Protein AF-G7YW48-F1 (afdb_monomer)

Radius of gyration: 14.87 Å; Cα contacts (8 Å, |Δi|>4): 58; chains: 1; bounding box: 33×34×45 Å

Mean predicted aligned error: 9.33 Å

Structure (mmCIF, N/CA/C/O backbone):
data_AF-G7YW48-F1
#
_entry.id   AF-G7YW48-F1
#
loop_
_atom_site.group_PDB
_atom_site.id
_atom_site.type_symbol
_atom_site.label_atom_id
_atom_site.label_alt_id
_atom_site.label_comp_id
_atom_site.label_asym_id
_atom_site.label_entity_id
_atom_site.label_seq_id
_atom_site.pdbx_PDB_ins_code
_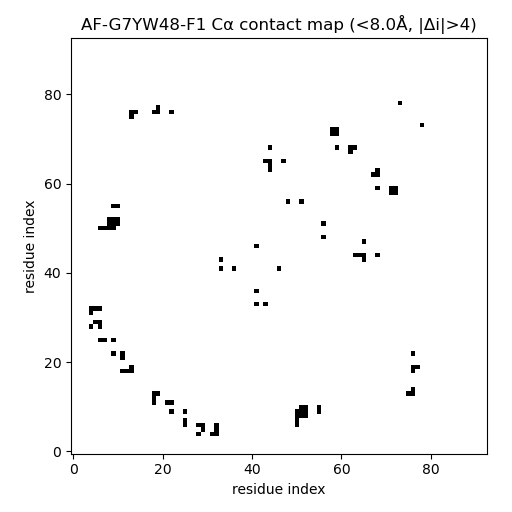atom_site.Cartn_x
_atom_site.Cartn_y
_atom_site.Cartn_z
_atom_site.occupancy
_atom_site.B_iso_or_equiv
_atom_site.auth_seq_id
_atom_site.auth_comp_id
_atom_site.auth_asym_id
_atom_site.auth_atom_id
_atom_site.pdbx_PDB_model_num
ATOM 1 N N . MET A 1 1 ? -17.496 13.033 8.768 1.00 54.00 1 MET A N 1
ATOM 2 C CA . MET A 1 1 ? -16.185 12.666 8.197 1.00 54.00 1 MET A CA 1
ATOM 3 C C . MET A 1 1 ? -15.979 13.511 6.955 1.00 54.00 1 MET A C 1
ATOM 5 O O . MET A 1 1 ? -16.795 13.398 6.048 1.00 54.00 1 MET A O 1
ATOM 9 N N . ASP A 1 2 ? -14.976 14.389 6.937 1.00 50.78 2 ASP A N 1
ATOM 10 C CA . ASP A 1 2 ? -14.690 15.252 5.787 1.00 50.78 2 ASP A CA 1
ATOM 11 C C . ASP A 1 2 ? -14.379 14.420 4.528 1.00 50.78 2 ASP A C 1
ATOM 13 O O . ASP A 1 2 ? -13.405 13.659 4.528 1.00 50.78 2 ASP A O 1
ATOM 17 N N . PRO A 1 3 ? -15.154 14.567 3.434 1.00 56.81 3 PRO A N 1
ATOM 18 C CA . PRO A 1 3 ? -14.924 13.852 2.173 1.00 56.81 3 PRO A CA 1
ATOM 19 C C . PRO A 1 3 ? -13.533 14.104 1.574 1.00 56.81 3 PRO A C 1
ATOM 21 O O . PRO A 1 3 ? -13.042 13.311 0.776 1.00 56.81 3 PRO A O 1
ATOM 24 N N . GLN A 1 4 ? -12.893 15.206 1.974 1.00 59.41 4 GLN A N 1
ATOM 25 C CA . GLN A 1 4 ? -11.605 15.672 1.464 1.00 59.41 4 GLN A CA 1
ATOM 26 C C . GLN A 1 4 ? -10.419 14.791 1.885 1.00 59.41 4 GLN A C 1
ATOM 28 O O . GLN A 1 4 ? -9.367 14.852 1.255 1.00 59.41 4 GLN A O 1
ATOM 33 N N . LEU A 1 5 ? -10.576 13.965 2.927 1.00 65.62 5 LEU A N 1
ATOM 34 C CA . LEU A 1 5 ? -9.507 13.104 3.449 1.00 65.62 5 LEU A CA 1
ATOM 35 C C . LEU A 1 5 ? -9.541 11.680 2.880 1.00 65.62 5 LEU A C 1
ATOM 37 O O . LEU A 1 5 ? -8.686 10.867 3.231 1.00 65.62 5 LEU A O 1
ATOM 41 N N . ARG A 1 6 ? -10.518 11.358 2.021 1.00 71.31 6 ARG A N 1
ATOM 42 C CA . ARG A 1 6 ? -10.604 10.038 1.392 1.00 71.31 6 ARG A CA 1
ATOM 43 C C . ARG A 1 6 ? -9.454 9.879 0.379 1.00 71.31 6 A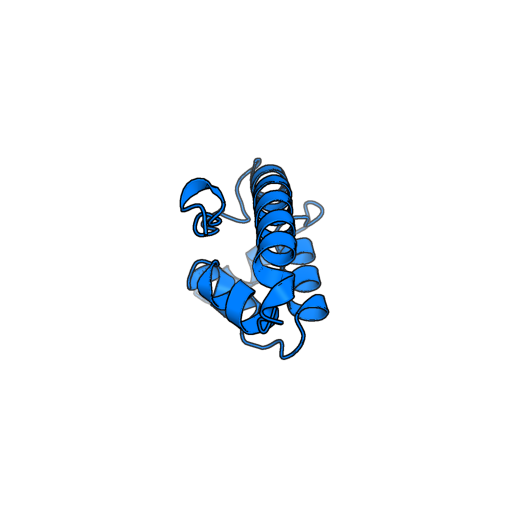RG A C 1
ATOM 45 O O . ARG A 1 6 ? -9.345 10.703 -0.533 1.00 71.31 6 ARG A O 1
ATOM 52 N N . PRO A 1 7 ? -8.609 8.839 0.503 1.00 76.00 7 PRO A N 1
ATOM 53 C CA . PRO A 1 7 ? -7.575 8.550 -0.482 1.00 76.00 7 PRO A CA 1
ATOM 54 C C . PRO A 1 7 ? -8.199 8.338 -1.861 1.00 76.00 7 PRO A C 1
ATOM 56 O O . PRO A 1 7 ? -9.287 7.774 -1.983 1.00 76.00 7 PRO A O 1
ATOM 59 N N . ARG A 1 8 ? -7.503 8.775 -2.911 1.00 79.94 8 ARG A N 1
ATOM 60 C CA . ARG A 1 8 ? -7.846 8.364 -4.279 1.00 79.94 8 ARG A CA 1
ATOM 61 C C . ARG A 1 8 ? -7.428 6.912 -4.494 1.00 79.94 8 ARG A C 1
ATOM 63 O O . ARG A 1 8 ? -6.545 6.432 -3.783 1.00 79.94 8 ARG A O 1
ATOM 70 N N . PHE A 1 9 ? -8.035 6.247 -5.474 1.00 83.25 9 PHE A N 1
ATOM 71 C CA . PHE A 1 9 ? -7.572 4.933 -5.910 1.00 83.25 9 PHE A CA 1
ATOM 72 C C . PHE A 1 9 ? -6.109 5.002 -6.332 1.00 83.25 9 PHE A C 1
ATOM 74 O O . PHE A 1 9 ? -5.682 5.966 -6.973 1.00 83.25 9 PHE A O 1
ATOM 81 N N . PHE A 1 10 ? -5.343 4.003 -5.918 1.00 83.75 10 PHE A N 1
ATOM 82 C CA . PHE A 1 10 ? -3.960 3.867 -6.327 1.00 83.75 10 PHE A CA 1
ATOM 83 C C . PHE A 1 10 ? -3.873 3.132 -7.663 1.00 83.75 10 PHE A C 1
ATOM 85 O O . PHE A 1 10 ? -4.056 1.920 -7.714 1.00 83.75 10 PHE A O 1
ATOM 92 N N . ASP A 1 11 ? -3.577 3.892 -8.715 1.00 81.25 11 ASP A N 1
ATOM 93 C CA . ASP A 1 11 ? -3.559 3.488 -10.127 1.00 81.25 11 ASP A CA 1
ATOM 94 C C . ASP A 1 11 ? -2.161 3.622 -10.764 1.00 81.25 11 ASP A C 1
ATOM 96 O O . ASP A 1 11 ? -2.014 3.773 -11.978 1.00 81.25 11 ASP A O 1
ATOM 100 N N . ALA A 1 12 ? -1.103 3.663 -9.949 1.00 78.94 12 ALA A N 1
ATOM 101 C CA . ALA A 1 12 ? 0.234 3.924 -10.462 1.00 78.94 12 ALA A CA 1
ATOM 102 C C . ALA A 1 12 ? 0.776 2.721 -11.248 1.00 78.94 12 ALA A C 1
ATOM 104 O O . ALA A 1 12 ? 0.789 1.603 -10.750 1.00 78.94 12 ALA A O 1
ATOM 105 N N . ASP A 1 13 ? 1.319 2.968 -12.441 1.00 75.31 13 ASP A N 1
ATOM 106 C CA . ASP A 1 13 ? 2.041 1.942 -13.198 1.00 75.31 13 ASP A CA 1
ATOM 107 C C . ASP A 1 13 ? 3.412 1.677 -12.542 1.00 75.31 13 ASP A C 1
ATOM 109 O O . ASP A 1 13 ? 4.206 2.620 -12.427 1.00 75.31 13 ASP A O 1
ATOM 113 N N . PRO A 1 14 ? 3.734 0.435 -12.130 1.00 72.69 14 PRO A N 1
ATOM 114 C CA . PRO A 1 14 ? 5.028 0.092 -11.536 1.00 72.69 14 PRO A CA 1
ATOM 115 C C . PRO A 1 14 ? 6.229 0.318 -12.472 1.00 72.69 14 PRO A C 1
ATOM 117 O O . PRO A 1 14 ? 7.355 0.435 -11.991 1.00 72.69 14 PRO A O 1
ATOM 120 N N . ASN A 1 15 ? 6.018 0.426 -13.786 1.00 73.31 15 ASN A N 1
ATOM 121 C CA . ASN A 1 15 ? 7.051 0.733 -14.780 1.00 73.31 15 ASN A CA 1
ATOM 122 C C . ASN A 1 15 ? 7.300 2.240 -14.950 1.00 73.31 15 ASN A C 1
ATOM 124 O O . ASN A 1 15 ? 8.253 2.639 -15.622 1.00 73.31 15 ASN A O 1
ATOM 128 N N . SER A 1 16 ? 6.464 3.097 -14.357 1.00 76.62 16 SER A N 1
ATOM 129 C CA . SER A 1 16 ? 6.636 4.545 -14.446 1.00 76.62 16 SER A CA 1
ATOM 130 C C . SER A 1 16 ? 7.820 5.024 -13.599 1.00 76.62 16 SER A C 1
ATOM 132 O O . SER A 1 16 ? 8.014 4.612 -12.456 1.00 76.62 16 SER A O 1
ATOM 134 N N . THR A 1 17 ? 8.581 5.995 -14.105 1.00 76.12 17 THR A N 1
ATOM 135 C CA . THR A 1 17 ? 9.670 6.644 -13.353 1.00 76.12 17 THR A CA 1
ATOM 136 C C . THR A 1 17 ? 9.191 7.363 -12.091 1.00 76.12 17 THR A C 1
ATOM 138 O O . THR A 1 17 ? 9.978 7.590 -11.172 1.00 76.12 17 THR A O 1
ATOM 141 N N . ASP A 1 18 ? 7.903 7.709 -12.021 1.00 80.94 18 ASP A N 1
ATOM 142 C CA . ASP A 1 18 ? 7.295 8.368 -10.864 1.00 80.94 18 ASP A CA 1
ATOM 143 C C . ASP A 1 18 ? 6.504 7.410 -9.965 1.00 80.94 18 ASP A C 1
A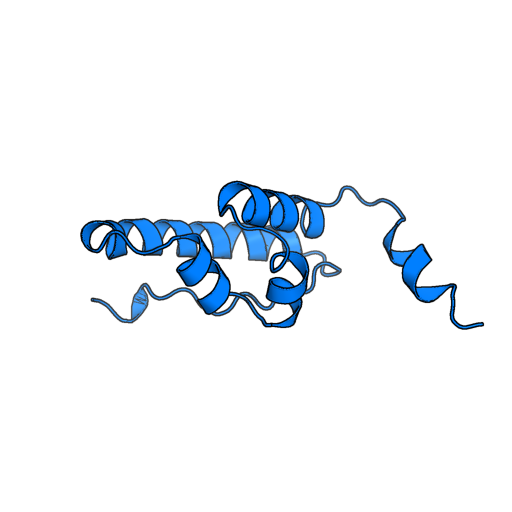TOM 145 O O . ASP A 1 18 ? 5.912 7.854 -8.979 1.00 80.94 18 ASP A O 1
ATOM 149 N N . ALA A 1 19 ? 6.516 6.103 -10.245 1.00 79.75 19 ALA A N 1
ATOM 150 C CA . ALA A 1 19 ? 5.723 5.117 -9.514 1.00 79.75 19 ALA A CA 1
ATOM 151 C C . ALA A 1 19 ? 6.049 5.107 -8.009 1.00 79.75 19 ALA A C 1
ATOM 153 O O . ALA A 1 19 ? 5.149 5.162 -7.173 1.00 79.75 19 ALA A O 1
ATOM 154 N N . VAL A 1 20 ? 7.337 5.178 -7.651 1.00 82.88 20 VAL A N 1
ATOM 155 C CA . VAL A 1 20 ? 7.799 5.291 -6.253 1.00 82.88 20 VAL A CA 1
ATOM 156 C C . VAL A 1 20 ? 7.287 6.564 -5.581 1.00 82.88 20 VAL A C 1
ATOM 158 O O . VAL A 1 20 ? 6.845 6.533 -4.432 1.00 82.88 20 VAL A O 1
ATOM 161 N N . LYS A 1 21 ? 7.342 7.707 -6.278 1.00 85.56 21 LYS A N 1
ATOM 162 C CA . LYS A 1 21 ? 6.870 8.988 -5.730 1.00 85.56 21 LYS A CA 1
ATOM 163 C C . LYS A 1 21 ? 5.361 8.956 -5.513 1.00 85.56 21 LYS A C 1
ATOM 165 O O . LYS A 1 21 ? 4.899 9.385 -4.456 1.00 85.56 21 LYS A O 1
ATOM 170 N N . ARG A 1 22 ? 4.610 8.419 -6.482 1.00 85.44 22 ARG A N 1
ATOM 171 C CA . ARG A 1 22 ? 3.156 8.241 -6.396 1.00 85.44 22 ARG A CA 1
ATOM 172 C C . ARG A 1 22 ? 2.781 7.300 -5.255 1.00 85.44 22 ARG A C 1
ATOM 174 O O . ARG A 1 22 ? 1.939 7.680 -4.448 1.00 85.44 22 ARG A O 1
ATOM 181 N N . LEU A 1 23 ? 3.459 6.157 -5.118 1.00 86.00 23 LEU A N 1
ATOM 182 C CA . LEU A 1 23 ? 3.251 5.229 -4.002 1.00 86.00 23 LEU A CA 1
ATOM 183 C C . LEU A 1 23 ? 3.519 5.912 -2.658 1.00 86.00 23 LEU A C 1
ATOM 185 O O . LEU A 1 23 ? 2.686 5.846 -1.761 1.00 86.00 23 LEU A O 1
ATOM 189 N N . ASN A 1 24 ? 4.648 6.611 -2.512 1.00 86.56 24 ASN A N 1
ATOM 190 C CA . ASN A 1 24 ? 4.992 7.296 -1.264 1.00 86.56 24 ASN A CA 1
ATOM 191 C C . ASN A 1 24 ? 3.978 8.387 -0.896 1.00 86.56 24 ASN A C 1
ATOM 193 O O . ASN A 1 24 ? 3.603 8.515 0.272 1.00 86.56 24 ASN A O 1
ATOM 197 N N . HIS A 1 25 ? 3.534 9.171 -1.881 1.00 87.62 25 HIS A N 1
ATOM 198 C CA . HIS A 1 25 ? 2.519 10.197 -1.675 1.00 87.62 25 HIS A CA 1
ATOM 199 C C . HIS A 1 25 ? 1.178 9.575 -1.271 1.00 87.62 25 HIS A C 1
ATOM 201 O O . HIS A 1 25 ? 0.615 9.942 -0.240 1.00 87.62 25 HIS A O 1
ATOM 207 N N . TRP A 1 26 ? 0.711 8.583 -2.032 1.00 88.94 26 TRP A N 1
ATOM 208 C CA . TRP A 1 26 ? -0.538 7.881 -1.762 1.00 88.94 26 TRP A CA 1
ATOM 209 C C . TRP A 1 26 ? -0.527 7.203 -0.390 1.00 88.94 26 TRP A C 1
ATOM 211 O O . TRP A 1 26 ? -1.450 7.392 0.397 1.00 88.94 26 TRP A O 1
ATOM 221 N N . PHE A 1 27 ? 0.557 6.507 -0.043 1.00 87.19 27 PHE A N 1
ATOM 222 C CA . PHE A 1 27 ? 0.692 5.818 1.237 1.00 87.19 27 PHE A CA 1
ATOM 223 C C . PHE A 1 27 ? 0.665 6.787 2.427 1.00 87.19 27 PHE A C 1
ATOM 225 O O . PHE A 1 27 ? 0.136 6.465 3.492 1.00 87.19 27 PHE A O 1
ATOM 232 N N . ARG A 1 28 ? 1.188 8.009 2.259 1.00 87.62 28 ARG A N 1
ATOM 233 C CA . ARG A 1 28 ? 1.096 9.065 3.279 1.00 87.62 28 ARG A CA 1
ATOM 234 C C . ARG A 1 28 ? -0.344 9.552 3.467 1.00 87.62 28 ARG A C 1
ATOM 236 O O . ARG A 1 28 ? -0.770 9.748 4.609 1.00 87.62 28 ARG A O 1
ATOM 243 N N . THR A 1 29 ? -1.098 9.697 2.380 1.00 87.56 29 THR A N 1
ATOM 244 C CA . THR A 1 29 ? -2.529 10.037 2.418 1.00 87.56 29 THR A CA 1
ATOM 245 C C . THR A 1 29 ? -3.341 8.908 3.050 1.00 87.56 29 THR A C 1
ATOM 247 O O . THR A 1 29 ? -4.117 9.157 3.967 1.00 87.56 29 THR A O 1
ATOM 250 N N . PHE A 1 30 ? -3.083 7.658 2.661 1.00 87.00 30 PHE A N 1
ATOM 251 C CA . PHE A 1 30 ? -3.719 6.466 3.219 1.00 87.00 30 PHE A CA 1
ATOM 252 C C . PHE A 1 30 ? -3.467 6.322 4.725 1.00 87.00 30 PHE A C 1
ATOM 254 O O . PHE A 1 30 ? -4.401 6.110 5.490 1.00 87.00 30 PHE A O 1
ATOM 261 N N . LYS A 1 31 ? -2.231 6.537 5.196 1.00 86.69 31 LYS A N 1
ATOM 262 C CA . LYS A 1 31 ? -1.926 6.557 6.639 1.00 86.69 31 LYS A CA 1
ATOM 263 C C . LYS A 1 31 ? -2.657 7.667 7.387 1.00 86.69 31 LYS A C 1
ATOM 265 O O . LYS A 1 31 ? -3.087 7.455 8.516 1.00 86.69 31 LYS A O 1
ATOM 270 N N . THR A 1 32 ? -2.770 8.849 6.785 1.00 86.88 32 THR A N 1
ATOM 271 C CA . THR A 1 32 ? -3.530 9.961 7.376 1.00 86.88 32 THR A CA 1
ATOM 272 C C . THR A 1 32 ? -5.006 9.601 7.485 1.00 86.88 32 THR A C 1
ATOM 274 O O . THR A 1 32 ? -5.606 9.825 8.529 1.00 86.88 32 THR A O 1
ATOM 277 N N . TYR A 1 33 ? -5.559 8.968 6.451 1.00 85.56 33 TYR A N 1
ATOM 278 C CA . TYR A 1 33 ? -6.919 8.449 6.472 1.00 85.56 33 TYR A CA 1
ATOM 279 C C . TYR A 1 33 ? -7.100 7.375 7.547 1.00 85.56 33 TYR A C 1
ATOM 281 O O . TYR A 1 33 ? -7.993 7.494 8.371 1.00 85.56 33 TYR A O 1
ATOM 289 N N . LEU A 1 34 ? -6.210 6.383 7.636 1.00 85.38 34 LEU A N 1
ATOM 290 C CA . LEU A 1 34 ? -6.287 5.365 8.685 1.00 85.38 34 LEU A CA 1
ATOM 291 C C . LEU A 1 34 ? -6.293 5.970 10.092 1.00 85.38 34 LEU A C 1
ATOM 293 O O . LEU A 1 34 ? -7.037 5.484 10.931 1.00 85.38 34 LEU A O 1
ATOM 297 N N . LYS A 1 35 ? -5.528 7.042 10.340 1.00 84.62 35 LYS A N 1
ATOM 298 C CA . LYS A 1 35 ? -5.563 7.776 11.617 1.00 84.62 35 LYS A CA 1
ATOM 299 C C . LYS A 1 35 ? -6.898 8.474 11.869 1.00 84.62 35 LYS A C 1
ATOM 301 O O . LYS A 1 35 ? -7.334 8.562 13.009 1.00 84.62 35 LYS A O 1
ATOM 306 N N . THR A 1 36 ? -7.556 8.988 10.831 1.00 82.81 36 THR A N 1
ATOM 307 C CA . THR A 1 36 ? -8.852 9.667 10.990 1.00 82.81 36 THR A CA 1
ATOM 308 C C . THR A 1 36 ? -9.987 8.670 11.196 1.00 82.81 36 THR A C 1
ATOM 310 O O . THR A 1 36 ? -10.905 8.945 11.966 1.00 82.81 36 THR A O 1
ATOM 313 N N . VAL A 1 37 ? -9.906 7.494 10.567 1.00 80.75 37 VAL A N 1
ATOM 314 C CA . VAL A 1 37 ? -10.863 6.398 10.770 1.00 80.75 37 VAL A CA 1
ATOM 315 C C . VAL A 1 37 ? -10.476 5.449 11.909 1.00 80.75 37 VAL A C 1
ATOM 317 O O . VAL A 1 37 ? -11.250 4.553 12.224 1.00 80.75 37 VAL A O 1
ATOM 320 N N . GLU A 1 38 ? -9.344 5.672 12.586 1.00 76.88 38 GLU A N 1
ATOM 321 C CA . GLU A 1 38 ? -8.799 4.816 13.656 1.00 76.88 38 GLU A CA 1
ATOM 322 C C . GLU A 1 38 ? -9.798 4.575 14.794 1.00 76.88 38 GLU A C 1
ATOM 324 O O . GLU A 1 38 ? -9.883 3.467 15.322 1.00 76.88 38 GLU A O 1
ATOM 329 N N . SER A 1 39 ? -10.622 5.579 15.110 1.00 76.62 39 SER A N 1
ATOM 330 C CA . SER A 1 39 ? -11.711 5.480 16.094 1.00 76.62 39 SER A CA 1
ATOM 331 C C . SER A 1 39 ? -12.695 4.340 15.787 1.00 76.62 39 SER A C 1
ATOM 333 O O . SER A 1 39 ? -13.204 3.686 16.695 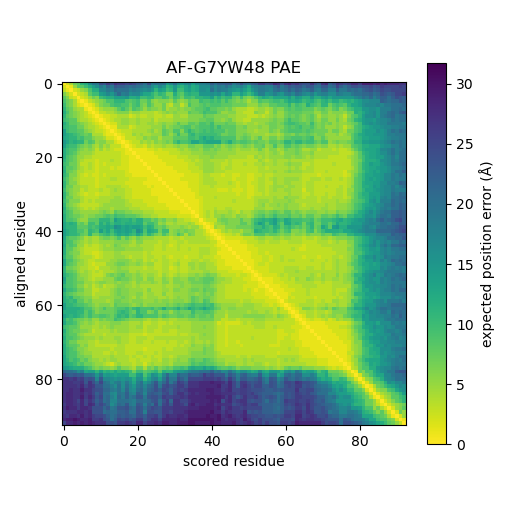1.00 76.62 39 SER A O 1
ATOM 335 N N . SER A 1 40 ? -12.909 4.042 14.502 1.00 78.00 40 SER A N 1
ATOM 336 C CA . SER A 1 40 ? -13.791 2.968 14.043 1.00 78.00 40 SER A CA 1
ATOM 337 C C . SER A 1 40 ? -13.121 1.590 14.026 1.00 78.00 40 SER A C 1
ATOM 339 O O . SER A 1 40 ? -13.790 0.617 13.686 1.00 78.00 40 SER A O 1
ATOM 341 N N . LYS A 1 41 ? -11.819 1.499 14.348 1.00 78.69 41 LYS A N 1
ATOM 342 C CA . LYS A 1 41 ? -10.993 0.283 14.231 1.00 78.69 41 LYS A CA 1
ATOM 343 C C . LYS A 1 41 ? -11.234 -0.482 12.915 1.00 78.69 41 LYS A C 1
ATOM 345 O O . LYS A 1 41 ? -11.575 -1.663 12.955 1.00 78.69 41 LYS A O 1
ATOM 350 N N . PRO A 1 42 ? -11.104 0.181 11.754 1.00 81.75 42 PRO A N 1
ATOM 351 C CA . PRO A 1 42 ? -11.338 -0.465 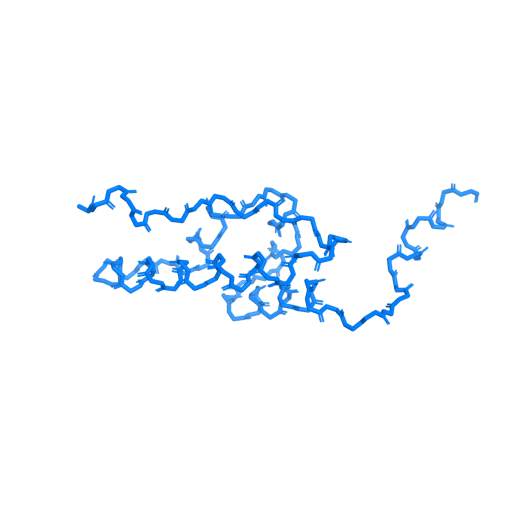10.475 1.00 81.75 42 PRO A CA 1
ATOM 352 C C . PRO A 1 42 ? -10.287 -1.544 10.232 1.00 81.75 42 PRO A C 1
ATOM 354 O O . PRO A 1 42 ? -9.129 -1.411 10.646 1.00 81.75 42 PRO A O 1
ATOM 357 N N . ASP A 1 43 ? -10.689 -2.583 9.510 1.00 87.50 43 ASP A N 1
ATOM 358 C CA . ASP A 1 43 ? -9.745 -3.562 9.001 1.00 87.50 43 ASP A CA 1
ATOM 359 C C . ASP A 1 43 ? -8.820 -2.874 7.986 1.00 87.50 43 ASP A C 1
ATOM 361 O O . ASP A 1 43 ? -9.257 -2.332 6.965 1.00 87.50 43 ASP A O 1
ATOM 365 N N . LYS A 1 44 ? -7.525 -2.821 8.312 1.00 87.62 44 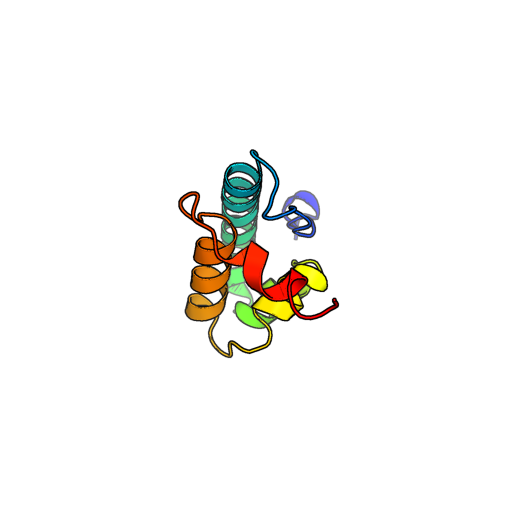LYS A N 1
ATOM 366 C CA . LYS A 1 44 ? -6.522 -2.114 7.508 1.00 87.62 44 LYS A CA 1
ATOM 367 C C . LYS A 1 44 ? -6.315 -2.777 6.151 1.00 87.62 44 LYS A C 1
ATOM 369 O O . LYS A 1 44 ? -6.007 -2.060 5.201 1.00 87.62 44 LYS A O 1
ATOM 374 N N . LEU A 1 45 ? -6.452 -4.101 6.073 1.00 86.94 45 LEU A N 1
ATOM 375 C CA . LEU A 1 45 ? -6.276 -4.866 4.846 1.00 86.94 45 LEU A CA 1
ATOM 376 C C . LEU A 1 45 ? -7.480 -4.664 3.928 1.00 86.94 45 LEU A C 1
ATOM 378 O O . LEU A 1 45 ? -7.294 -4.254 2.789 1.00 86.94 45 LEU A O 1
ATOM 382 N N . GLU A 1 46 ? -8.701 -4.806 4.441 1.00 86.75 46 GLU A N 1
ATOM 383 C CA . GLU A 1 46 ? -9.919 -4.526 3.661 1.00 86.75 46 GLU A CA 1
ATOM 384 C C . GLU A 1 46 ? -9.954 -3.071 3.180 1.00 86.75 46 GLU A C 1
ATOM 386 O O . GLU A 1 46 ? -10.258 -2.772 2.025 1.00 86.75 46 GLU A O 1
ATOM 391 N N . THR A 1 47 ? -9.559 -2.136 4.051 1.00 88.00 47 THR A N 1
ATOM 392 C CA . THR A 1 47 ? -9.441 -0.724 3.672 1.00 88.00 47 THR A CA 1
ATOM 393 C C . THR A 1 47 ? -8.396 -0.548 2.571 1.00 88.00 47 THR A C 1
ATOM 395 O O . THR A 1 47 ? -8.626 0.209 1.635 1.00 88.00 47 THR A O 1
ATOM 398 N N . LEU A 1 48 ? -7.257 -1.244 2.644 1.00 87.50 48 LEU A N 1
ATOM 399 C CA . LEU A 1 48 ? -6.239 -1.206 1.597 1.00 87.50 48 LEU A CA 1
ATOM 400 C C . LEU A 1 48 ? -6.812 -1.699 0.262 1.00 87.50 48 LEU A C 1
ATOM 402 O O . LEU A 1 48 ? -6.705 -0.979 -0.728 1.00 87.50 48 LEU A O 1
ATOM 406 N N . ILE A 1 49 ? -7.467 -2.862 0.264 1.00 86.44 49 ILE A N 1
ATOM 407 C CA . ILE A 1 49 ? -8.095 -3.498 -0.905 1.00 86.44 49 ILE A CA 1
ATOM 408 C C . ILE A 1 49 ? -9.108 -2.555 -1.569 1.00 86.44 49 ILE A C 1
ATOM 410 O O . ILE A 1 49 ? -9.106 -2.391 -2.786 1.00 86.44 49 ILE A O 1
ATOM 414 N N . HIS A 1 50 ? -9.918 -1.853 -0.776 1.00 86.81 50 HIS A N 1
ATOM 415 C CA . HIS A 1 50 ? -10.898 -0.896 -1.289 1.00 86.81 50 HIS A CA 1
ATOM 416 C C . HIS A 1 50 ? -10.309 0.368 -1.927 1.00 86.81 50 HIS A C 1
ATOM 418 O O . HIS A 1 50 ? -11.040 1.068 -2.625 1.00 86.81 50 HIS A O 1
ATOM 424 N N . PHE A 1 51 ? -9.039 0.698 -1.679 1.00 87.12 51 PHE A N 1
ATOM 425 C CA . PHE A 1 51 ? -8.394 1.910 -2.201 1.00 87.12 51 PHE A CA 1
ATOM 426 C C . PHE A 1 51 ? -7.274 1.626 -3.211 1.00 87.12 51 PHE A C 1
ATOM 428 O O . PHE A 1 51 ? -6.598 2.563 -3.648 1.00 87.12 51 PHE A O 1
ATOM 435 N N . VAL A 1 52 ? -7.084 0.372 -3.613 1.00 86.44 52 VAL A N 1
ATOM 436 C CA . VAL A 1 52 ? -6.154 -0.014 -4.681 1.00 86.44 52 VAL A CA 1
ATOM 437 C C . VAL A 1 52 ? -6.913 -0.384 -5.951 1.00 86.44 52 VAL A C 1
ATOM 439 O O . VAL A 1 52 ? -8.060 -0.821 -5.902 1.00 86.44 52 VAL A O 1
ATOM 442 N N . ASP A 1 53 ? -6.282 -0.170 -7.102 1.00 86.12 53 ASP A N 1
ATOM 443 C CA . ASP A 1 53 ? -6.810 -0.643 -8.381 1.00 86.12 53 ASP A CA 1
ATOM 444 C C . ASP A 1 53 ? -6.831 -2.189 -8.433 1.00 86.12 53 ASP A C 1
ATOM 446 O O . ASP A 1 53 ? -5.949 -2.816 -7.835 1.00 86.12 53 ASP A O 1
ATOM 450 N N . PRO A 1 54 ? -7.780 -2.832 -9.146 1.00 81.88 54 PRO A N 1
ATOM 451 C CA . PRO A 1 54 ? -7.825 -4.289 -9.292 1.00 81.88 54 PRO A CA 1
ATOM 452 C C . PRO A 1 54 ? -6.506 -4.926 -9.753 1.00 81.88 54 PRO A C 1
ATOM 454 O O . PRO A 1 54 ? -6.165 -6.012 -9.291 1.00 81.88 54 PRO A O 1
ATOM 457 N N . LEU A 1 55 ? -5.730 -4.245 -10.605 1.00 80.00 55 LEU A N 1
ATOM 458 C CA . LEU A 1 55 ? -4.413 -4.730 -11.040 1.00 80.00 55 LEU A CA 1
ATOM 459 C C . LEU A 1 55 ? -3.411 -4.790 -9.882 1.00 80.00 55 LEU A C 1
ATOM 461 O O . LEU A 1 55 ? -2.573 -5.683 -9.803 1.00 80.00 55 LEU A O 1
ATOM 465 N N . VAL A 1 56 ? -3.494 -3.825 -8.970 1.00 81.50 56 VAL A N 1
ATOM 466 C CA . VAL A 1 56 ? -2.643 -3.763 -7.781 1.00 81.50 56 VAL A CA 1
ATOM 467 C C . VAL A 1 56 ? -3.128 -4.750 -6.72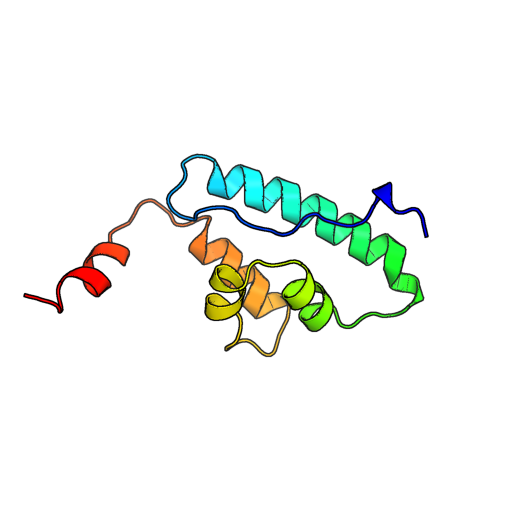3 1.00 81.50 56 VAL A C 1
ATOM 469 O O . VAL A 1 56 ? -2.303 -5.362 -6.047 1.00 81.50 56 VAL A O 1
ATOM 472 N N . HIS A 1 57 ? -4.446 -4.925 -6.607 1.00 83.44 57 HIS A N 1
ATOM 473 C CA . HIS A 1 57 ? -5.064 -5.931 -5.752 1.00 83.44 57 HIS A CA 1
ATOM 474 C C . HIS A 1 57 ? -4.579 -7.341 -6.098 1.00 83.44 57 HIS A C 1
ATOM 476 O O . HIS A 1 57 ? -4.222 -8.076 -5.188 1.00 83.44 57 HIS A O 1
ATOM 482 N N . ASP A 1 58 ? -4.485 -7.695 -7.382 1.00 84.56 58 ASP A N 1
ATOM 483 C CA . ASP A 1 58 ? -4.012 -9.015 -7.831 1.00 84.56 58 ASP A CA 1
ATOM 484 C C . ASP A 1 58 ? -2.624 -9.371 -7.259 1.00 84.56 58 ASP A C 1
ATOM 486 O O . ASP A 1 58 ? -2.360 -10.507 -6.883 1.00 84.56 58 ASP A O 1
ATOM 490 N N . HIS A 1 59 ? -1.755 -8.370 -7.076 1.00 80.88 59 HIS A N 1
ATOM 491 C CA . HIS A 1 59 ? -0.431 -8.551 -6.474 1.00 80.88 59 HIS A CA 1
ATOM 492 C C . HIS A 1 59 ? -0.428 -8.713 -4.949 1.00 80.88 59 HIS A C 1
ATOM 494 O O . HIS A 1 59 ? 0.587 -9.137 -4.394 1.00 80.88 59 HIS A O 1
ATOM 500 N N . ILE A 1 60 ? -1.503 -8.324 -4.263 1.00 83.94 60 ILE A N 1
ATOM 501 C CA . ILE A 1 60 ? -1.616 -8.405 -2.800 1.00 83.94 60 ILE A CA 1
ATOM 502 C C . ILE A 1 60 ? -2.728 -9.339 -2.318 1.00 83.94 60 ILE A C 1
ATOM 504 O O . ILE A 1 60 ? -2.825 -9.559 -1.116 1.00 83.94 60 ILE A O 1
ATOM 508 N N . ALA A 1 61 ? -3.531 -9.896 -3.225 1.00 81.69 61 ALA A N 1
ATOM 509 C CA . ALA A 1 61 ? -4.649 -10.787 -2.921 1.00 81.69 61 ALA A CA 1
ATOM 510 C C . ALA A 1 61 ? -4.201 -12.053 -2.174 1.00 81.69 61 ALA A C 1
ATOM 512 O O . ALA A 1 61 ? -4.931 -12.568 -1.332 1.00 81.69 61 ALA A O 1
ATOM 513 N N . ASP A 1 62 ? -2.971 -12.507 -2.428 1.00 80.62 62 ASP A N 1
ATOM 514 C CA . ASP A 1 62 ? -2.359 -13.655 -1.751 1.00 80.62 62 ASP A CA 1
ATOM 515 C C . ASP A 1 62 ? -1.939 -13.359 -0.296 1.00 80.62 62 ASP A C 1
ATOM 517 O O . ASP A 1 62 ? -1.513 -14.261 0.430 1.00 80.62 62 ASP A O 1
ATOM 521 N N . HIS A 1 63 ? -2.016 -12.101 0.154 1.00 82.88 63 HIS A N 1
ATOM 522 C CA . HIS A 1 63 ? -1.591 -11.693 1.490 1.00 82.88 63 HIS A CA 1
ATOM 523 C C . HIS A 1 63 ? -2.776 -11.487 2.435 1.00 82.88 63 HIS A C 1
ATOM 525 O O . HIS A 1 63 ? -3.607 -10.606 2.244 1.00 82.88 63 HIS A O 1
ATOM 531 N N . THR A 1 64 ? -2.777 -12.238 3.538 1.00 83.94 64 THR A N 1
ATOM 532 C CA . THR A 1 64 ? -3.736 -12.097 4.650 1.00 83.94 64 THR A CA 1
ATOM 533 C C . THR A 1 64 ? -3.352 -11.014 5.656 1.00 83.94 64 THR A C 1
ATOM 535 O O . THR A 1 64 ? -4.126 -10.700 6.554 1.00 83.94 64 THR A O 1
ATOM 538 N N . ASP A 1 65 ? -2.153 -10.444 5.525 1.00 88.06 65 ASP A N 1
ATOM 539 C CA . ASP A 1 65 ? -1.602 -9.465 6.455 1.00 88.06 65 ASP A CA 1
ATOM 540 C C . ASP A 1 65 ? -1.334 -8.137 5.756 1.00 88.06 65 ASP A C 1
ATOM 542 O O . ASP A 1 65 ? -0.653 -8.072 4.729 1.00 88.06 65 ASP A O 1
ATOM 546 N N . TYR A 1 66 ? -1.788 -7.052 6.383 1.00 87.06 66 TYR A N 1
ATOM 547 C CA . TYR A 1 66 ? -1.554 -5.691 5.904 1.00 87.06 66 TYR A CA 1
ATOM 548 C C . TYR A 1 66 ? -0.060 -5.377 5.720 1.00 87.06 66 TYR A C 1
ATOM 550 O O . TYR A 1 66 ? 0.332 -4.792 4.712 1.00 87.06 66 TYR A O 1
ATOM 558 N N . GLU A 1 67 ? 0.788 -5.773 6.673 1.00 87.25 67 GLU A N 1
ATOM 559 C CA . GLU A 1 67 ? 2.232 -5.513 6.593 1.00 87.25 67 GLU A CA 1
ATOM 560 C C . GLU A 1 67 ? 2.872 -6.263 5.413 1.00 87.25 67 GLU A C 1
ATOM 562 O O . GLU A 1 67 ? 3.658 -5.671 4.672 1.00 87.25 67 GLU A O 1
ATOM 567 N N . SER A 1 68 ? 2.476 -7.520 5.177 1.00 87.12 68 SER A N 1
ATOM 568 C CA . SER A 1 68 ? 2.937 -8.322 4.035 1.00 87.12 68 SER A CA 1
ATOM 569 C C . SER A 1 68 ? 2.490 -7.714 2.704 1.00 87.12 68 SER A C 1
ATOM 571 O O . SER A 1 68 ? 3.306 -7.551 1.798 1.00 87.12 68 SER A O 1
ATOM 573 N N . ALA A 1 69 ? 1.225 -7.290 2.603 1.00 88.00 69 ALA A N 1
ATOM 574 C CA . ALA A 1 69 ? 0.691 -6.630 1.412 1.00 88.00 69 ALA A CA 1
ATOM 575 C C . ALA A 1 69 ? 1.447 -5.329 1.083 1.00 88.00 69 ALA A C 1
ATOM 577 O O . ALA A 1 69 ? 1.853 -5.100 -0.059 1.00 88.00 69 ALA A O 1
ATOM 578 N N . ILE A 1 70 ? 1.696 -4.483 2.087 1.00 86.12 70 ILE A N 1
ATOM 579 C CA . ILE A 1 70 ? 2.451 -3.236 1.911 1.00 86.12 70 ILE A CA 1
ATOM 580 C C . ILE A 1 70 ? 3.913 -3.495 1.547 1.00 86.12 70 ILE A C 1
ATOM 582 O O . ILE A 1 70 ? 4.471 -2.759 0.727 1.00 86.12 70 ILE A O 1
ATOM 586 N N . ASP A 1 71 ? 4.550 -4.499 2.146 1.00 86.00 71 ASP A N 1
ATOM 587 C CA . ASP A 1 71 ? 5.925 -4.867 1.816 1.00 86.00 71 ASP A CA 1
ATOM 588 C C . ASP A 1 71 ? 6.035 -5.350 0.364 1.00 86.00 71 ASP A C 1
ATOM 590 O O . ASP A 1 71 ? 6.927 -4.907 -0.363 1.00 86.00 71 ASP A O 1
ATOM 594 N N . THR A 1 72 ? 5.077 -6.149 -0.109 1.00 86.06 72 THR A N 1
ATOM 595 C CA . THR A 1 72 ? 4.990 -6.571 -1.514 1.00 86.06 72 THR A CA 1
ATOM 596 C C . THR A 1 72 ? 4.776 -5.392 -2.456 1.00 86.06 72 THR A C 1
ATOM 598 O O . THR A 1 72 ? 5.501 -5.277 -3.447 1.00 86.06 72 THR A O 1
ATOM 601 N N . LEU A 1 73 ? 3.884 -4.448 -2.131 1.00 84.38 73 LEU A N 1
ATOM 602 C CA . LEU A 1 73 ? 3.731 -3.214 -2.913 1.00 84.38 73 LEU A CA 1
ATOM 603 C C . LEU A 1 73 ? 5.037 -2.422 -2.947 1.00 84.38 73 LEU A C 1
ATOM 605 O O . LEU A 1 73 ? 5.521 -2.042 -4.011 1.00 84.38 73 LEU A O 1
ATOM 609 N N . ARG A 1 74 ? 5.681 -2.214 -1.800 1.00 83.69 74 ARG A N 1
ATOM 610 C CA . ARG A 1 74 ? 6.981 -1.540 -1.761 1.00 83.69 74 ARG A CA 1
ATOM 611 C C . ARG A 1 74 ? 8.007 -2.265 -2.617 1.00 83.69 74 ARG A C 1
ATOM 613 O O . ARG A 1 74 ? 8.676 -1.608 -3.398 1.00 83.69 74 ARG A O 1
ATOM 620 N N . LYS A 1 75 ? 8.105 -3.588 -2.549 1.00 82.19 75 LYS A N 1
ATOM 621 C CA . LYS A 1 75 ? 9.009 -4.367 -3.406 1.00 82.19 75 LYS A CA 1
ATOM 622 C C . LYS A 1 75 ? 8.668 -4.236 -4.887 1.00 82.19 75 LYS A C 1
ATOM 624 O O . LYS A 1 75 ? 9.589 -4.183 -5.694 1.00 82.19 75 LYS A O 1
ATOM 629 N N . LEU A 1 76 ? 7.386 -4.159 -5.247 1.00 80.75 76 LEU A N 1
ATOM 630 C CA . LEU A 1 76 ? 6.922 -4.013 -6.626 1.00 80.75 76 LEU A CA 1
ATOM 631 C C . LEU A 1 76 ? 7.299 -2.647 -7.215 1.00 80.75 76 LEU A C 1
ATOM 633 O O . LEU A 1 76 ? 7.852 -2.591 -8.310 1.00 80.75 76 LEU A O 1
ATOM 637 N N . TYR A 1 77 ? 7.043 -1.570 -6.471 1.00 79.38 77 TYR A N 1
ATOM 638 C CA . TYR A 1 77 ? 7.228 -0.190 -6.929 1.00 79.38 77 TYR A CA 1
ATOM 639 C C . TYR A 1 77 ? 8.633 0.358 -6.673 1.00 79.38 77 TYR A C 1
ATOM 641 O O . TYR A 1 77 ? 9.152 1.127 -7.473 1.00 79.38 77 TYR A O 1
ATOM 649 N N . VAL A 1 78 ? 9.265 -0.026 -5.563 1.00 75.19 78 VAL A N 1
ATOM 650 C CA . VAL A 1 78 ? 10.615 0.405 -5.152 1.00 75.19 78 VAL A CA 1
ATOM 651 C C . VAL A 1 78 ? 11.685 -0.522 -5.736 1.00 75.19 78 VAL A C 1
ATOM 653 O O . VAL A 1 78 ? 12.831 -0.466 -5.296 1.00 75.19 78 VAL A O 1
ATOM 656 N N . ARG A 1 79 ? 11.359 -1.373 -6.728 1.00 65.62 79 ARG A N 1
ATOM 657 C CA . ARG A 1 79 ? 12.348 -2.293 -7.309 1.00 65.62 79 ARG A CA 1
ATOM 658 C C . ARG A 1 79 ? 13.645 -1.541 -7.628 1.00 65.62 79 ARG A C 1
ATOM 660 O O . ARG A 1 79 ? 13.615 -0.559 -8.376 1.00 65.62 79 ARG A O 1
ATOM 667 N N . PRO A 1 80 ? 14.804 -2.020 -7.143 1.00 49.69 80 PRO A N 1
ATOM 668 C CA . PRO A 1 80 ? 16.058 -1.629 -7.754 1.00 49.69 80 PRO A CA 1
ATOM 669 C C . PRO A 1 80 ? 15.974 -2.129 -9.195 1.00 49.69 8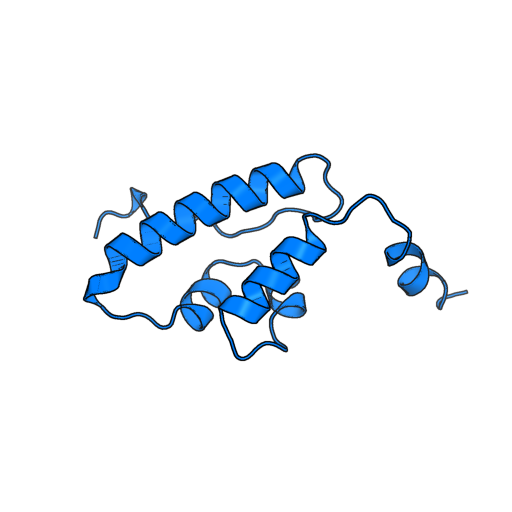0 PRO A C 1
ATOM 671 O O . PRO A 1 80 ? 15.607 -3.285 -9.397 1.00 49.69 80 PRO A O 1
ATOM 674 N N . LYS A 1 81 ? 16.230 -1.262 -10.183 1.00 46.62 81 LYS A N 1
ATOM 675 C CA . LYS A 1 81 ? 16.371 -1.612 -11.608 1.00 46.62 81 LYS A CA 1
ATOM 676 C C . LYS A 1 81 ? 16.990 -3.009 -11.753 1.00 46.62 81 LYS A C 1
ATOM 678 O O . LYS A 1 81 ? 18.204 -3.107 -11.680 1.00 46.62 81 LYS A O 1
ATOM 683 N N . ASN A 1 82 ? 16.205 -4.080 -11.889 1.00 43.03 82 ASN A N 1
ATOM 684 C CA . ASN A 1 82 ? 16.746 -5.410 -12.152 1.00 43.03 82 ASN A CA 1
ATOM 685 C C . ASN A 1 82 ? 15.681 -6.381 -12.701 1.00 43.03 82 ASN A C 1
ATOM 687 O O . ASN A 1 82 ? 14.952 -7.058 -11.977 1.00 43.03 82 ASN A O 1
ATOM 691 N N . VAL A 1 83 ? 15.631 -6.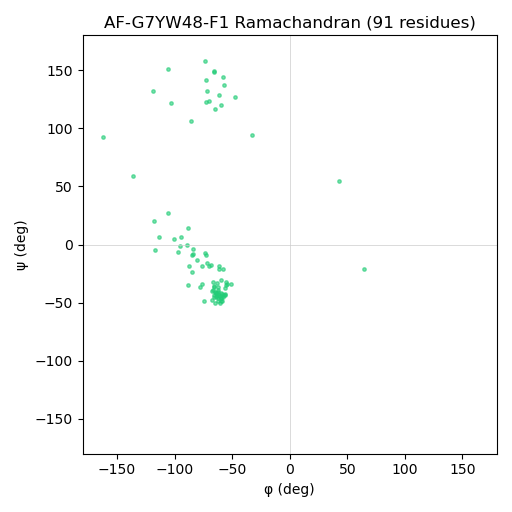412 -14.035 1.00 46.72 83 VAL A N 1
ATOM 692 C CA . VAL A 1 83 ? 15.648 -7.588 -14.934 1.00 46.72 83 VAL A CA 1
ATOM 693 C C . VAL A 1 83 ? 14.496 -8.620 -14.908 1.00 46.72 83 VAL A C 1
ATOM 695 O O . VAL A 1 83 ? 14.300 -9.289 -15.917 1.00 46.72 83 VAL A O 1
ATOM 698 N N . ILE A 1 84 ? 13.671 -8.774 -13.868 1.00 46.94 84 ILE A N 1
ATOM 699 C CA . ILE A 1 84 ? 12.831 -9.999 -13.781 1.00 46.94 84 ILE A CA 1
ATOM 700 C C . ILE A 1 84 ? 11.468 -9.926 -14.501 1.00 46.94 84 ILE A C 1
ATOM 702 O O . ILE A 1 84 ? 10.927 -10.971 -14.857 1.00 46.94 84 ILE A O 1
ATOM 706 N N . TYR A 1 85 ? 10.926 -8.745 -14.831 1.00 46.56 85 TYR A N 1
ATOM 707 C CA . TYR A 1 85 ? 9.668 -8.701 -15.608 1.00 46.56 85 TYR A CA 1
ATOM 708 C C . TYR A 1 85 ? 9.845 -9.105 -17.088 1.00 46.56 85 TYR A C 1
ATOM 710 O O . TYR A 1 85 ? 8.871 -9.370 -17.780 1.00 46.56 85 TYR A O 1
ATOM 718 N N . ALA A 1 86 ? 11.086 -9.266 -17.563 1.00 45.50 86 ALA A N 1
ATOM 719 C CA . ALA A 1 86 ? 11.352 -9.821 -18.890 1.00 45.50 86 ALA A CA 1
ATOM 720 C C . ALA A 1 86 ? 11.069 -11.334 -18.992 1.00 45.50 86 ALA A C 1
ATOM 722 O O . ALA A 1 86 ? 10.953 -11.848 -20.099 1.00 45.50 86 ALA A O 1
ATOM 723 N N . ARG A 1 87 ? 10.934 -12.069 -17.874 1.00 51.47 87 ARG A N 1
ATOM 724 C CA . ARG A 1 87 ? 10.723 -13.530 -17.923 1.00 51.47 87 ARG A CA 1
ATOM 725 C C . ARG A 1 87 ? 9.270 -13.961 -18.105 1.00 51.47 87 ARG A C 1
ATOM 727 O O . ARG A 1 87 ? 9.058 -15.040 -18.641 1.00 51.47 87 ARG A O 1
ATOM 734 N N . TYR A 1 88 ? 8.287 -13.137 -17.739 1.00 50.28 88 TYR A N 1
ATOM 735 C CA . TYR A 1 88 ? 6.873 -13.493 -17.937 1.00 50.28 88 TYR A CA 1
ATOM 736 C C . TYR A 1 88 ? 6.369 -13.242 -19.371 1.00 50.28 88 TYR A C 1
ATOM 738 O O . TYR A 1 88 ? 5.331 -13.770 -19.747 1.00 50.28 88 TYR A O 1
ATOM 746 N N . LEU A 1 89 ? 7.123 -12.499 -20.194 1.00 48.22 89 LEU A N 1
ATOM 747 C CA . LEU A 1 89 ? 6.806 -12.258 -21.611 1.00 48.22 89 LEU A CA 1
ATOM 748 C C . LEU A 1 89 ? 7.546 -13.190 -22.589 1.00 48.22 89 LEU A C 1
ATOM 750 O O . LEU A 1 89 ? 7.256 -13.163 -23.781 1.00 48.22 89 LEU A O 1
ATOM 754 N N . GLN A 1 90 ? 8.487 -14.020 -22.122 1.00 47.34 90 GLN A N 1
ATOM 755 C CA . GLN A 1 90 ? 9.243 -14.934 -22.995 1.00 47.34 90 GLN A CA 1
ATOM 756 C C . GLN A 1 90 ? 8.660 -16.351 -23.098 1.00 47.34 90 GLN A C 1
ATOM 758 O O . GLN A 1 90 ? 9.273 -17.198 -23.736 1.00 47.34 90 GLN A O 1
ATOM 763 N N . GLN A 1 91 ? 7.480 -16.617 -22.526 1.00 45.25 91 GLN A N 1
ATOM 764 C CA . GLN A 1 91 ? 6.800 -17.916 -22.655 1.00 45.25 91 GLN A CA 1
ATOM 765 C C . GLN A 1 91 ? 5.590 -17.874 -23.608 1.00 45.25 91 GLN A C 1
ATOM 767 O O . GLN A 1 91 ? 4.658 -18.660 -23.481 1.00 45.25 91 GLN A O 1
ATOM 772 N N . THR A 1 92 ? 5.615 -16.958 -24.576 1.00 49.94 92 THR A N 1
ATOM 773 C CA . THR A 1 92 ? 4.704 -16.933 -25.735 1.00 49.94 92 THR A CA 1
ATOM 774 C C . THR A 1 92 ? 5.481 -16.625 -27.014 1.00 49.94 92 THR A C 1
ATOM 776 O O . THR A 1 92 ? 5.208 -15.629 -27.678 1.00 49.94 92 THR A O 1
ATOM 779 N N . TYR A 1 93 ? 6.468 -17.464 -27.332 1.00 41.69 93 TYR A N 1
ATOM 780 C CA . TYR A 1 93 ? 6.997 -17.652 -28.687 1.00 41.69 93 TYR A CA 1
ATOM 781 C C . TYR A 1 93 ? 7.364 -19.118 -28.894 1.00 41.69 93 TYR A C 1
ATOM 783 O O . TYR A 1 93 ? 7.941 -19.707 -27.951 1.00 41.69 93 TYR A O 1
#

Foldseek 3Di:
DDPVLDQAAQPADLPDPCLLVSLVVRVVSLVVVCVVCVVVVDDSVVSNCVRYDPVLCVQQVPPPDPVVSVVSSCCSNVPDPDDDVVVVVPPPD

Nearest PDB structures (foldseek):
  8erh-assembly2_C  TM=4.442E-01  e=4.165E+00  HTLV-1 subtype C

Secondary structure (DSSP, 8-state):
--GGGSPPPB---TTSTTHHHHHHHHHHHHHHHHHHHGGG---HHHHHHHTB-HHHHHTTTT-SSHHHHHHHHHHHHS--S-SGGGSSSSS--

Solvent-accessible surface area (backbone atoms only — not comparable to full-atom values): 5649 Å² total; per-residue (Å²): 132,72,75,86,54,61,63,69,69,47,76,72,53,59,86,44,94,54,20,46,59,50,49,55,52,49,51,52,43,44,52,52,34,49,63,72,45,43,90,71,65,64,60,65,46,63,54,46,57,75,35,38,31,72,78,58,37,66,74,31,67,88,44,94,41,53,68,58,28,52,51,48,50,47,54,59,36,61,51,71,95,69,81,63,79,62,62,80,69,64,80,79,122

pLDDT: mean 76.15, std 14.24, range [41.69, 88.94]

Organism: Clonorchis sinensis (NCBI:txid79923)

Sequence (93 aa):
MDPQLRPRFFDADPNSTDAVKRLNHWFRTFKTYLKTVESSKPDKLETLIHFVDPLVHDHIADHTDYESAIDTLRKLYVRPKNVIYARYLQQTY